Protein AF-A0A0E2Q220-F1 (afdb_monomer)

pLDDT: mean 79.44, std 11.59, r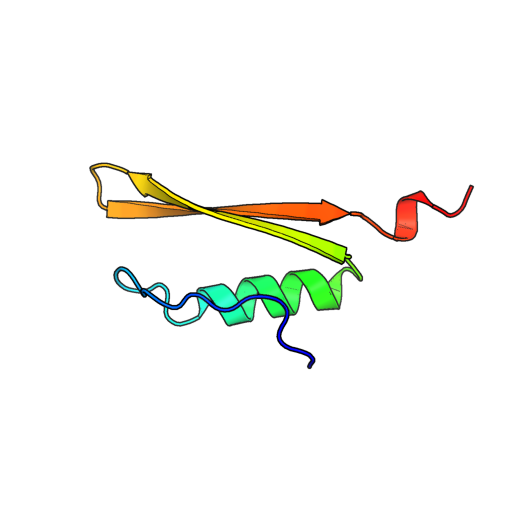ange [46.81, 92.12]

Secondary structure (DSSP, 8-state):
-------SS--TT-TTHHHHHHHHHHHTTEEEEEEEEEE-TT--EEEEEEEEEGGGG--

Organism: NCBI:txid1433289

Structure (mmCIF, N/CA/C/O backbone):
data_AF-A0A0E2Q220-F1
#
_entry.id   AF-A0A0E2Q220-F1
#
loop_
_atom_site.group_PDB
_atom_site.id
_atom_site.type_symbol
_atom_site.label_atom_id
_atom_site.label_alt_id
_atom_site.label_comp_id
_atom_site.label_asym_id
_atom_site.label_entity_id
_atom_site.label_seq_id
_atom_site.pdbx_PDB_ins_code
_atom_site.Cartn_x
_atom_site.Cartn_y
_atom_site.Cartn_z
_atom_site.occupancy
_atom_site.B_iso_or_equiv
_atom_site.auth_seq_id
_atom_site.auth_comp_id
_atom_site.auth_asym_id
_atom_site.auth_atom_id
_atom_site.pdbx_PDB_model_num
ATOM 1 N N . MET A 1 1 ? 7.491 -3.385 12.935 1.00 60.91 1 MET A N 1
ATOM 2 C CA . MET A 1 1 ? 6.767 -3.139 11.676 1.00 60.91 1 MET A CA 1
ATOM 3 C C . MET A 1 1 ? 6.198 -4.458 11.176 1.00 60.91 1 MET A C 1
ATOM 5 O O . MET A 1 1 ? 6.963 -5.392 10.956 1.00 60.91 1 MET A O 1
ATOM 9 N N . GLN A 1 2 ? 4.873 -4.575 11.083 1.00 68.38 2 GLN A N 1
ATOM 10 C CA . GLN A 1 2 ? 4.232 -5.682 10.362 1.00 68.38 2 GLN A CA 1
ATOM 11 C C . GLN A 1 2 ? 4.040 -5.229 8.911 1.00 68.38 2 GLN A C 1
ATOM 13 O O . GLN A 1 2 ? 3.383 -4.219 8.678 1.00 68.38 2 GLN A O 1
ATOM 18 N N . GLN A 1 3 ? 4.631 -5.938 7.947 1.00 69.56 3 GLN A N 1
ATOM 19 C CA . GLN A 1 3 ? 4.498 -5.603 6.527 1.00 69.56 3 GLN A CA 1
ATOM 20 C C . GLN A 1 3 ? 3.061 -5.899 6.062 1.00 69.56 3 GLN A C 1
ATOM 22 O O . GLN A 1 3 ? 2.638 -7.052 6.061 1.00 69.56 3 GLN A O 1
ATOM 27 N N . LYS A 1 4 ? 2.312 -4.852 5.697 1.00 79.00 4 LYS A N 1
ATOM 28 C CA . LYS A 1 4 ? 0.931 -4.899 5.187 1.00 79.00 4 LYS A CA 1
ATOM 29 C C . LYS A 1 4 ? 0.872 -4.952 3.655 1.00 79.00 4 LYS A C 1
ATOM 31 O O . LYS A 1 4 ? -0.021 -5.589 3.111 1.00 79.00 4 LYS A O 1
ATOM 36 N N . VAL A 1 5 ? 1.825 -4.322 2.963 1.00 81.00 5 VAL A N 1
ATOM 37 C CA . VAL A 1 5 ? 1.939 -4.315 1.489 1.00 81.00 5 VAL A CA 1
ATOM 38 C C . VAL A 1 5 ? 3.254 -4.932 1.048 1.00 81.00 5 VAL A C 1
ATOM 40 O O . VAL A 1 5 ? 4.293 -4.653 1.645 1.00 81.00 5 VAL A O 1
ATOM 43 N N . LYS A 1 6 ? 3.211 -5.713 -0.035 1.00 79.69 6 LYS A N 1
ATOM 44 C CA . LYS A 1 6 ? 4.393 -6.144 -0.779 1.00 79.69 6 LYS A CA 1
ATOM 45 C C . LYS A 1 6 ? 4.062 -6.286 -2.264 1.00 79.69 6 LYS A C 1
ATOM 47 O O . LYS A 1 6 ? 3.166 -7.048 -2.619 1.00 79.69 6 LYS A O 1
ATOM 52 N N . PHE A 1 7 ? 4.799 -5.585 -3.121 1.00 76.50 7 PHE A N 1
ATOM 53 C CA . PHE A 1 7 ? 4.719 -5.775 -4.570 1.00 76.50 7 PHE A CA 1
ATOM 54 C C . PHE A 1 7 ? 5.670 -6.901 -4.999 1.00 76.50 7 PHE A C 1
ATOM 56 O O . PHE A 1 7 ? 6.818 -6.949 -4.555 1.00 76.50 7 PHE A O 1
ATOM 63 N N . PHE A 1 8 ? 5.181 -7.831 -5.823 1.00 67.81 8 PHE A N 1
ATOM 64 C CA . PHE A 1 8 ? 5.952 -8.995 -6.287 1.00 67.81 8 PHE A CA 1
ATOM 65 C C . PHE A 1 8 ? 6.647 -8.740 -7.627 1.00 67.81 8 PHE A C 1
ATOM 67 O O . PHE A 1 8 ? 7.792 -9.146 -7.802 1.00 67.81 8 PHE A O 1
ATOM 74 N N . ASP A 1 9 ? 5.980 -8.016 -8.525 1.00 69.12 9 ASP A N 1
ATOM 75 C CA . ASP A 1 9 ? 6.554 -7.506 -9.765 1.00 69.12 9 ASP A CA 1
ATOM 76 C C . ASP A 1 9 ? 6.852 -6.021 -9.583 1.00 69.12 9 ASP A C 1
ATOM 78 O O . ASP A 1 9 ? 5.946 -5.186 -9.504 1.00 69.12 9 ASP A O 1
ATOM 82 N N . LYS A 1 10 ? 8.142 -5.706 -9.465 1.00 60.94 10 LYS A N 1
ATOM 83 C CA . LYS A 1 10 ? 8.630 -4.330 -9.454 1.00 60.94 10 LYS A CA 1
ATOM 84 C C . LYS A 1 10 ? 8.773 -3.883 -10.899 1.00 60.94 10 LYS A C 1
ATOM 86 O O . LYS A 1 10 ? 9.628 -4.370 -11.635 1.00 60.94 10 LYS A O 1
ATOM 91 N N . LEU A 1 11 ? 7.913 -2.969 -11.308 1.00 61.78 11 LEU A N 1
ATOM 92 C CA . LEU A 1 11 ? 8.109 -2.213 -12.531 1.00 61.78 11 LEU A CA 1
ATOM 93 C C . LEU A 1 11 ? 8.956 -0.985 -12.156 1.00 61.78 11 LEU A C 1
ATOM 95 O O . LEU A 1 11 ? 8.635 -0.353 -11.167 1.00 61.78 11 LEU A O 1
ATOM 99 N N . CYS A 1 12 ? 10.059 -0.739 -12.874 1.00 59.22 12 CYS A N 1
ATOM 100 C CA . CYS A 1 12 ? 11.071 0.333 -12.709 1.00 59.22 12 CYS A CA 1
ATOM 101 C C . CYS A 1 12 ? 10.906 1.338 -11.534 1.00 59.22 12 CYS A C 1
ATOM 103 O O . CYS A 1 12 ? 9.892 2.022 -11.442 1.00 59.22 12 CYS A O 1
ATOM 105 N N . ASP A 1 13 ? 11.952 1.507 -10.710 1.00 65.31 13 ASP A N 1
ATOM 106 C CA . ASP A 1 13 ? 12.064 2.505 -9.618 1.00 65.31 13 ASP A CA 1
ATOM 107 C C . ASP A 1 13 ? 10.931 2.495 -8.565 1.00 65.31 13 ASP A C 1
ATOM 109 O O . ASP A 1 13 ? 10.738 3.458 -7.829 1.00 65.31 13 ASP A O 1
ATOM 113 N N . THR A 1 14 ? 10.205 1.385 -8.407 1.00 68.94 14 THR A N 1
ATOM 114 C CA . THR A 1 14 ? 9.249 1.189 -7.299 1.00 68.94 14 THR A CA 1
ATOM 115 C C . THR A 1 14 ? 9.876 0.462 -6.105 1.00 68.94 14 THR A C 1
ATOM 117 O O . THR A 1 14 ? 9.181 -0.255 -5.384 1.00 68.94 14 THR A O 1
ATOM 120 N N . ASP A 1 15 ? 11.195 0.561 -5.917 1.00 73.81 15 ASP A N 1
ATOM 121 C CA . ASP A 1 15 ? 11.917 -0.256 -4.936 1.00 73.81 15 ASP A CA 1
ATOM 122 C C . ASP A 1 15 ? 11.530 0.029 -3.482 1.00 73.81 15 ASP A C 1
ATOM 124 O O . ASP A 1 15 ? 11.595 -0.897 -2.673 1.00 73.81 15 ASP A O 1
ATOM 128 N N . THR A 1 16 ? 11.092 1.260 -3.193 1.00 84.25 16 THR A N 1
ATOM 129 C CA . THR A 1 16 ? 10.703 1.748 -1.857 1.00 84.25 16 THR A CA 1
ATOM 130 C C . THR A 1 16 ? 9.194 1.902 -1.674 1.00 84.25 16 THR A C 1
ATOM 132 O O . THR A 1 16 ? 8.737 2.224 -0.580 1.00 84.25 16 THR A O 1
ATOM 135 N N . LEU A 1 17 ? 8.397 1.682 -2.723 1.00 84.44 17 LEU A N 1
ATOM 136 C CA . LEU A 1 17 ? 6.974 2.025 -2.719 1.00 84.44 17 LEU A CA 1
ATOM 137 C C . LEU A 1 17 ? 6.183 1.212 -1.684 1.00 84.44 17 LEU A C 1
ATOM 139 O O . LEU A 1 17 ? 5.255 1.724 -1.057 1.00 84.44 17 LEU A O 1
ATOM 143 N N . ASP A 1 18 ? 6.541 -0.057 -1.478 1.00 86.50 18 ASP A N 1
ATOM 144 C CA . ASP A 1 18 ? 5.945 -0.853 -0.410 1.00 86.50 18 ASP A CA 1
ATOM 145 C C . ASP A 1 18 ? 6.318 -0.306 0.970 1.00 86.50 18 ASP A C 1
ATOM 147 O O . ASP A 1 18 ? 5.442 -0.202 1.827 1.00 86.50 18 ASP A O 1
ATOM 151 N N . GLU A 1 19 ? 7.569 0.094 1.194 1.00 88.62 19 GLU A N 1
ATOM 152 C CA . GLU A 1 19 ? 8.008 0.676 2.466 1.00 88.62 19 GLU A CA 1
ATOM 153 C C . GLU A 1 19 ? 7.268 1.985 2.771 1.00 88.62 19 GLU A C 1
ATOM 155 O O . GLU A 1 19 ? 6.764 2.160 3.882 1.00 88.62 19 GLU A O 1
ATOM 160 N N . GLU A 1 20 ? 7.115 2.860 1.774 1.00 89.19 20 GLU A N 1
ATOM 161 C CA . GLU A 1 20 ? 6.396 4.132 1.899 1.00 89.19 20 GLU A CA 1
ATOM 162 C C . GLU A 1 20 ? 4.915 3.927 2.245 1.00 89.19 20 GLU A C 1
ATOM 164 O O . GLU A 1 20 ? 4.399 4.560 3.174 1.00 89.19 20 GLU A O 1
ATOM 169 N N . ILE A 1 21 ? 4.226 3.003 1.562 1.00 89.25 21 ILE A N 1
ATOM 170 C CA . ILE A 1 21 ? 2.817 2.701 1.859 1.00 89.25 21 ILE A CA 1
ATOM 171 C C . ILE A 1 21 ? 2.683 2.065 3.247 1.00 89.25 21 ILE A C 1
ATOM 173 O O . ILE A 1 21 ? 1.781 2.428 4.004 1.00 89.25 21 ILE A O 1
ATOM 177 N N . ASN A 1 22 ? 3.574 1.141 3.612 1.00 90.00 22 ASN A N 1
ATOM 178 C CA . ASN A 1 22 ? 3.562 0.508 4.931 1.00 90.00 22 ASN A CA 1
ATOM 179 C C . ASN A 1 22 ? 3.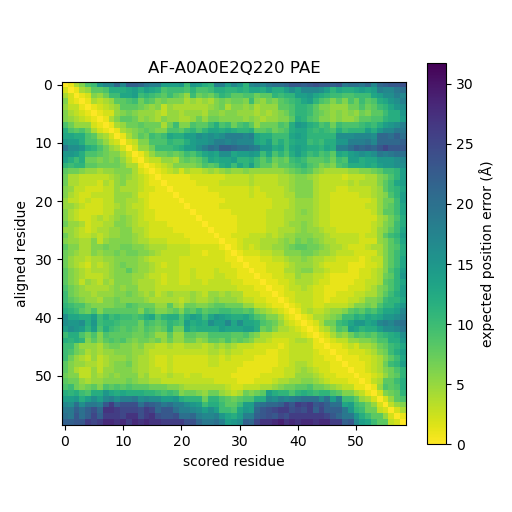763 1.534 6.054 1.00 90.00 22 ASN A C 1
ATOM 181 O O . ASN A 1 22 ? 2.981 1.548 7.008 1.00 90.00 22 ASN A O 1
ATOM 185 N N . ALA A 1 23 ? 4.750 2.424 5.915 1.00 91.44 23 ALA A N 1
ATOM 186 C CA . ALA A 1 23 ? 5.007 3.497 6.868 1.00 91.44 23 ALA A CA 1
ATOM 187 C C . ALA A 1 23 ? 3.806 4.443 6.983 1.00 91.44 23 ALA A C 1
ATOM 189 O O . ALA A 1 23 ? 3.415 4.819 8.085 1.00 91.44 23 ALA A O 1
ATOM 190 N N . TRP A 1 24 ? 3.169 4.791 5.864 1.00 90.81 24 TRP A N 1
ATOM 191 C CA . TRP A 1 24 ? 1.977 5.634 5.874 1.00 90.81 24 TRP A CA 1
ATOM 192 C C . TRP A 1 24 ? 0.779 4.960 6.556 1.00 90.81 24 TRP A C 1
ATOM 194 O O . TRP A 1 24 ? 0.092 5.579 7.365 1.00 90.81 24 TRP A O 1
ATOM 204 N N . ILE A 1 25 ? 0.521 3.682 6.287 1.00 90.25 25 ILE A N 1
ATOM 205 C CA . ILE A 1 25 ? -0.572 2.962 6.947 1.00 90.25 25 ILE A CA 1
ATOM 206 C C . ILE A 1 25 ? -0.322 2.835 8.462 1.00 90.25 25 ILE A C 1
ATOM 208 O O . ILE A 1 25 ? -1.268 2.942 9.242 1.00 90.25 25 ILE A O 1
ATOM 212 N N . GLU A 1 26 ? 0.925 2.612 8.887 1.00 88.94 26 GLU A N 1
ATOM 213 C CA . GLU A 1 26 ? 1.301 2.528 10.306 1.00 88.94 26 GLU A CA 1
ATOM 214 C C . GLU A 1 26 ? 1.199 3.894 11.007 1.00 88.94 26 GLU A C 1
ATOM 216 O O . GLU A 1 26 ? 0.520 4.003 12.026 1.00 88.94 26 GLU A O 1
ATOM 221 N N . ASN A 1 27 ? 1.775 4.951 10.423 1.00 89.75 27 ASN A N 1
ATOM 222 C CA . ASN A 1 27 ? 1.808 6.299 11.008 1.00 89.75 27 ASN A CA 1
ATOM 223 C C . ASN A 1 27 ? 0.422 6.909 11.237 1.00 89.75 27 ASN A C 1
ATOM 225 O O . ASN A 1 27 ? 0.258 7.751 12.116 1.00 89.75 27 ASN A O 1
ATOM 229 N N . TYR A 1 28 ? -0.566 6.514 10.436 1.00 88.25 28 TYR A N 1
ATOM 230 C CA . TYR A 1 28 ? -1.929 7.031 10.530 1.00 88.25 28 TYR A CA 1
ATOM 231 C C . TYR A 1 28 ? -2.924 6.020 11.118 1.00 88.25 28 TYR A C 1
ATOM 233 O O . TYR A 1 28 ? -4.126 6.234 10.998 1.00 88.25 28 TYR A O 1
ATOM 241 N N . ASP A 1 29 ? -2.434 4.917 11.698 1.00 87.75 29 ASP A N 1
ATOM 242 C CA . ASP A 1 29 ? -3.230 3.801 12.229 1.00 87.75 29 ASP A CA 1
ATOM 243 C C . ASP A 1 29 ? -4.395 3.381 11.314 1.00 87.75 29 ASP A C 1
ATOM 245 O O . ASP A 1 29 ? -5.546 3.201 11.716 1.00 87.75 29 ASP A O 1
ATOM 249 N N . LYS A 1 30 ? -4.087 3.227 10.027 1.00 87.94 30 LYS A N 1
ATOM 250 C CA . LYS A 1 30 ? -5.059 2.804 9.021 1.00 87.94 30 LYS A CA 1
ATOM 251 C C . LYS A 1 30 ? -5.129 1.283 8.954 1.00 8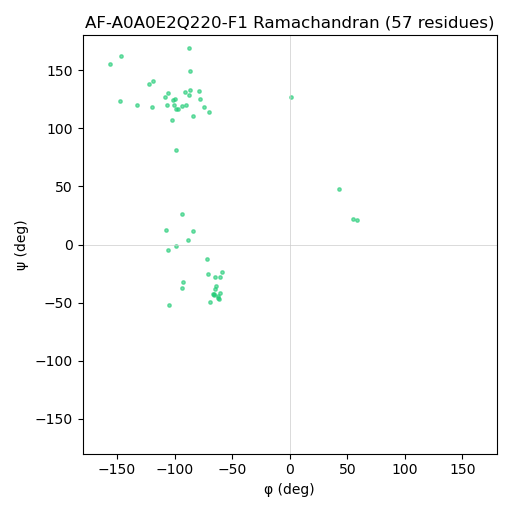7.94 30 LYS A C 1
ATOM 253 O O . LYS A 1 30 ? -4.145 0.557 9.173 1.00 87.94 30 LYS A O 1
ATOM 258 N N . GLU A 1 31 ? -6.303 0.780 8.608 1.00 90.12 31 GLU A N 1
ATOM 259 C CA . GLU A 1 31 ? -6.464 -0.600 8.165 1.00 90.12 31 GLU A CA 1
ATOM 260 C C . GLU A 1 31 ? -6.389 -0.638 6.643 1.00 90.12 31 GLU A C 1
ATOM 262 O O . GLU A 1 31 ? -7.163 0.024 5.957 1.00 90.12 31 GLU A O 1
ATOM 267 N N . LEU A 1 32 ? -5.414 -1.369 6.111 1.00 90.31 32 LEU A N 1
ATOM 268 C CA . LEU A 1 32 ? -5.252 -1.513 4.673 1.00 90.31 32 LEU A CA 1
ATOM 269 C C . LEU A 1 32 ? -6.262 -2.531 4.136 1.00 90.31 32 LEU A C 1
ATOM 271 O O . LEU A 1 32 ? -6.330 -3.641 4.658 1.00 90.31 32 LEU A O 1
ATOM 275 N N . ILE A 1 33 ? -6.966 -2.173 3.061 1.00 91.19 33 ILE A N 1
ATOM 276 C CA . ILE A 1 33 ? -7.925 -3.050 2.380 1.00 91.19 33 ILE A CA 1
ATOM 277 C C . ILE A 1 33 ? -7.355 -3.580 1.068 1.00 91.19 33 ILE A C 1
ATOM 279 O O . ILE A 1 33 ? -7.369 -4.784 0.834 1.00 91.19 33 ILE A O 1
ATOM 283 N N . ASP A 1 34 ? -6.867 -2.685 0.209 1.00 89.06 34 ASP A N 1
ATOM 284 C CA .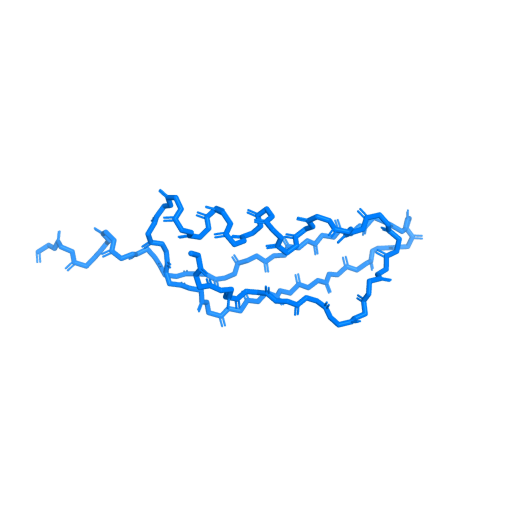 ASP A 1 34 ? -6.381 -3.042 -1.124 1.00 89.06 34 ASP A CA 1
ATOM 285 C C . ASP A 1 34 ? -5.377 -2.003 -1.635 1.00 89.06 34 ASP A C 1
ATOM 287 O O . ASP A 1 34 ? -5.407 -0.835 -1.235 1.00 89.06 34 ASP A O 1
ATOM 291 N N . VAL A 1 35 ? -4.497 -2.420 -2.543 1.00 88.12 35 VAL A N 1
ATOM 292 C CA . VAL A 1 35 ? -3.581 -1.526 -3.256 1.00 88.12 35 VAL A CA 1
ATOM 293 C C . VAL A 1 35 ? -3.633 -1.847 -4.737 1.00 88.12 35 VAL A C 1
ATOM 295 O O . VAL A 1 35 ? -3.293 -2.949 -5.164 1.00 88.12 35 VAL A O 1
ATOM 298 N N . LYS A 1 36 ? -4.010 -0.854 -5.539 1.00 88.31 36 LYS A N 1
ATOM 299 C CA . LYS A 1 36 ? -4.058 -0.973 -6.995 1.00 88.31 36 LYS A CA 1
ATOM 300 C C . LYS A 1 36 ? -2.909 -0.206 -7.608 1.00 88.31 36 LYS A C 1
ATOM 302 O O . LYS A 1 36 ? -2.819 1.006 -7.438 1.00 88.31 36 LYS A O 1
ATOM 307 N N . LEU A 1 37 ? -2.060 -0.914 -8.338 1.00 84.25 37 LEU A N 1
ATOM 308 C CA . LEU A 1 37 ? -0.984 -0.317 -9.111 1.00 84.25 37 LEU A CA 1
ATOM 309 C C . LEU A 1 37 ? -1.398 -0.263 -10.581 1.00 84.25 37 LEU A C 1
ATOM 311 O O . LEU A 1 37 ? -1.742 -1.286 -11.172 1.00 84.25 37 LEU A O 1
ATOM 315 N N . THR A 1 38 ? -1.366 0.927 -11.168 1.00 84.69 38 THR A N 1
ATOM 316 C CA . THR A 1 38 ? -1.618 1.136 -12.597 1.00 84.69 38 THR A CA 1
ATOM 317 C C . THR A 1 38 ? -0.421 1.811 -13.242 1.00 84.69 38 THR A C 1
ATOM 319 O O . THR A 1 38 ? 0.146 2.741 -12.669 1.00 84.69 38 THR A O 1
ATOM 322 N N . VAL A 1 39 ? -0.066 1.352 -14.440 1.00 80.81 39 VAL A N 1
ATOM 323 C CA . VAL A 1 39 ? 0.991 1.931 -15.275 1.00 80.81 39 VAL A CA 1
ATOM 324 C C . VAL A 1 39 ? 0.330 2.633 -16.450 1.00 80.81 39 VAL A C 1
ATOM 326 O O . VAL A 1 39 ? -0.482 2.014 -17.143 1.00 80.81 39 VAL A O 1
ATOM 329 N N . ASP A 1 40 ? 0.657 3.901 -16.675 1.00 82.19 40 ASP A N 1
ATOM 330 C CA . ASP A 1 40 ? 0.222 4.613 -17.879 1.00 82.19 40 ASP A CA 1
ATOM 331 C C . ASP A 1 40 ? 1.21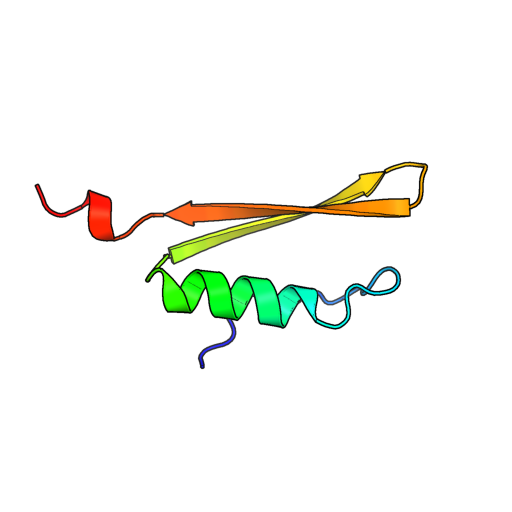1 4.420 -19.050 1.00 82.19 40 ASP A C 1
ATOM 333 O O . ASP A 1 40 ? 2.318 3.906 -18.875 1.00 82.19 40 ASP A O 1
ATOM 337 N N . ARG A 1 41 ? 0.827 4.826 -20.269 1.00 76.69 41 ARG A N 1
ATOM 338 C CA . ARG A 1 41 ? 1.654 4.721 -21.485 1.00 76.69 41 ARG A CA 1
ATOM 339 C C . ARG A 1 41 ? 2.982 5.470 -21.383 1.00 76.69 41 ARG A C 1
ATOM 341 O O . ARG A 1 41 ? 3.909 5.093 -22.091 1.00 76.69 41 ARG A O 1
ATOM 348 N N . ASP A 1 42 ? 3.076 6.474 -20.515 1.00 78.94 42 ASP A N 1
ATOM 349 C CA . ASP A 1 42 ? 4.320 7.205 -20.231 1.00 78.94 42 ASP A CA 1
ATOM 350 C C . ASP A 1 42 ? 5.212 6.511 -19.178 1.00 78.94 42 ASP A C 1
ATOM 352 O O . ASP A 1 42 ? 6.144 7.106 -18.652 1.00 78.94 42 ASP A O 1
ATOM 356 N N . ALA A 1 43 ? 4.915 5.251 -18.827 1.00 70.38 43 ALA A N 1
ATOM 357 C CA . ALA A 1 43 ? 5.575 4.502 -17.752 1.00 70.38 43 ALA A CA 1
ATOM 358 C C . ALA A 1 43 ? 5.472 5.170 -16.365 1.00 70.38 43 ALA A C 1
ATOM 360 O O . ALA A 1 43 ? 6.246 4.861 -15.460 1.00 70.38 43 ALA A O 1
ATOM 361 N N . LEU A 1 44 ? 4.486 6.054 -16.177 1.00 74.56 44 LEU A N 1
ATOM 362 C CA . LEU A 1 44 ? 4.161 6.623 -14.876 1.00 74.56 44 LEU A CA 1
ATOM 363 C C . LEU A 1 44 ? 3.363 5.608 -14.049 1.00 74.56 44 LEU A C 1
ATOM 365 O O . LEU A 1 44 ? 2.308 5.129 -14.479 1.00 74.56 44 LEU A O 1
ATOM 369 N N . TYR A 1 45 ? 3.850 5.316 -12.845 1.00 77.06 45 TYR A N 1
ATOM 370 C CA . TYR A 1 45 ? 3.180 4.440 -11.889 1.00 77.06 45 TYR A CA 1
ATOM 371 C C . TYR A 1 45 ? 2.264 5.244 -10.979 1.00 77.06 45 TYR A C 1
ATOM 373 O O . TYR A 1 45 ? 2.667 6.238 -10.381 1.00 77.06 45 TYR A O 1
ATOM 381 N N . THR A 1 46 ? 1.027 4.785 -10.839 1.00 82.94 46 THR A N 1
ATOM 382 C CA . THR A 1 46 ? 0.090 5.304 -9.843 1.00 82.94 46 THR A CA 1
ATOM 383 C C . THR A 1 46 ? -0.316 4.171 -8.914 1.00 82.94 46 THR A C 1
ATOM 385 O O . THR A 1 46 ? -0.915 3.190 -9.356 1.00 82.94 46 THR A O 1
ATOM 388 N N . ALA A 1 47 ? 0.003 4.310 -7.627 1.00 86.44 47 ALA A N 1
ATOM 389 C CA . ALA A 1 47 ? -0.480 3.424 -6.576 1.00 86.44 47 ALA A CA 1
ATOM 390 C C . ALA A 1 47 ? -1.693 4.052 -5.884 1.00 86.44 47 ALA A C 1
ATOM 392 O O . ALA A 1 47 ? -1.595 5.101 -5.252 1.00 86.44 47 ALA A O 1
ATOM 393 N N . THR A 1 48 ? -2.845 3.397 -5.994 1.00 89.69 48 THR A N 1
ATOM 394 C CA . THR A 1 48 ? -4.068 3.762 -5.276 1.00 89.69 48 THR A CA 1
ATOM 395 C C . THR A 1 48 ? -4.214 2.865 -4.055 1.00 89.69 48 THR A C 1
ATOM 397 O O . THR A 1 48 ? -4.371 1.654 -4.198 1.00 89.69 48 THR A O 1
ATOM 400 N N . VAL A 1 49 ? -4.177 3.455 -2.860 1.00 90.50 49 VAL A N 1
ATOM 401 C CA . VAL A 1 49 ? -4.298 2.739 -1.581 1.00 90.50 49 VAL A CA 1
ATOM 402 C C . VAL A 1 49 ? -5.720 2.890 -1.045 1.00 90.50 49 VAL A C 1
ATOM 404 O O . VAL A 1 49 ? -6.173 4.003 -0.786 1.00 90.50 49 VAL A O 1
ATOM 407 N N . ILE A 1 50 ? -6.422 1.773 -0.865 1.00 91.06 50 ILE A N 1
ATOM 408 C CA . ILE A 1 50 ? -7.760 1.710 -0.268 1.00 91.06 50 ILE A CA 1
ATOM 409 C C . ILE A 1 50 ? -7.601 1.279 1.189 1.00 91.06 50 ILE A C 1
ATOM 411 O O . ILE A 1 50 ? -6.986 0.251 1.480 1.00 91.06 50 ILE A O 1
ATOM 415 N N . TYR A 1 51 ? -8.144 2.067 2.111 1.00 92.12 51 TYR A N 1
ATOM 416 C CA . TYR A 1 51 ? -7.973 1.864 3.546 1.00 92.12 51 TYR A CA 1
ATOM 417 C C . TYR A 1 51 ? -9.217 2.2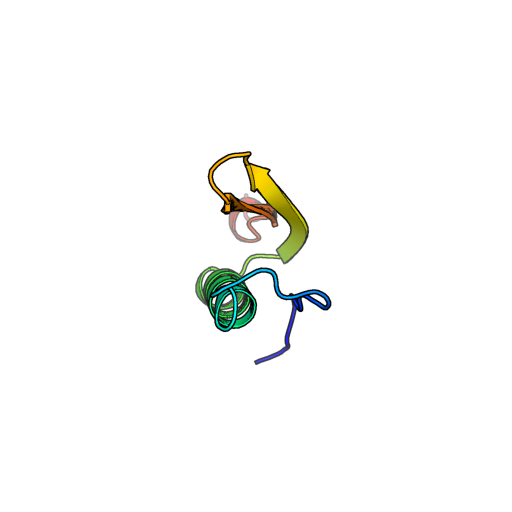93 4.330 1.00 92.12 51 TYR A C 1
ATOM 419 O O . TYR A 1 51 ? -10.042 3.058 3.832 1.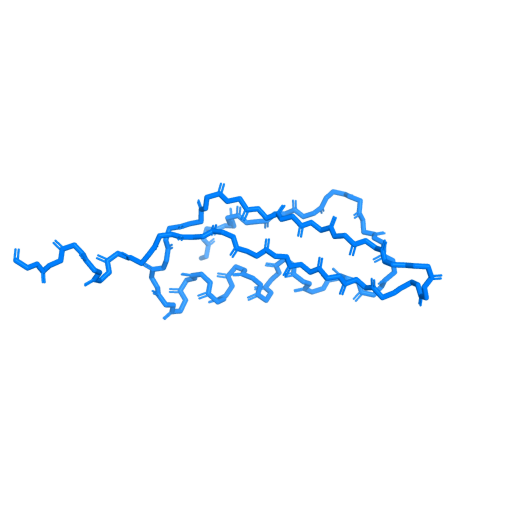00 92.12 51 TYR A O 1
ATOM 427 N N . ILE A 1 52 ? -9.314 1.828 5.574 1.00 89.94 52 ILE A N 1
ATOM 428 C CA . ILE A 1 52 ? -10.281 2.296 6.568 1.00 89.94 52 ILE A CA 1
ATOM 429 C C . ILE A 1 52 ? -9.545 3.166 7.590 1.00 89.94 52 ILE A C 1
ATOM 431 O O . ILE A 1 52 ? -8.502 2.772 8.125 1.00 89.94 52 ILE A O 1
ATOM 435 N N . ASN A 1 53 ? -10.087 4.354 7.865 1.00 86.56 53 ASN A N 1
ATOM 436 C CA . ASN A 1 53 ? -9.690 5.147 9.024 1.00 86.56 53 ASN A CA 1
ATOM 437 C C . ASN A 1 53 ? -10.285 4.512 10.277 1.00 86.56 53 ASN A C 1
ATOM 439 O O . ASN A 1 53 ? -11.503 4.478 10.439 1.00 86.56 53 ASN A O 1
ATOM 443 N N . LYS A 1 54 ? -9.434 4.065 11.198 1.00 78.06 54 LYS A N 1
ATOM 444 C CA . LYS A 1 54 ? -9.915 3.531 12.476 1.00 78.06 54 LYS A CA 1
ATOM 445 C C . LYS A 1 54 ? -10.478 4.620 13.393 1.00 78.06 54 LYS A C 1
ATOM 447 O O . LYS A 1 54 ? -11.353 4.342 14.201 1.00 78.06 54 LYS A O 1
ATOM 452 N N .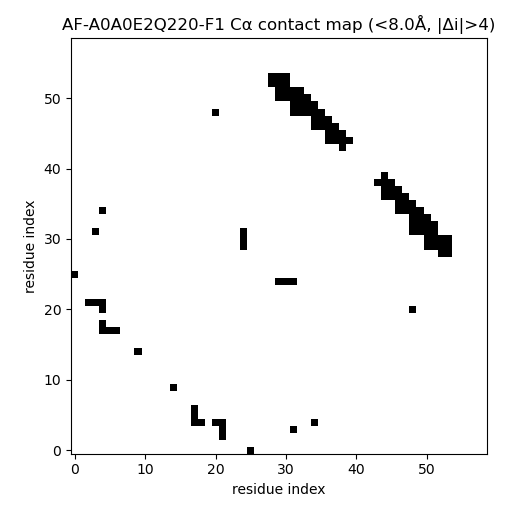 SER A 1 55 ? -10.036 5.867 13.219 1.00 69.56 55 SER A N 1
ATOM 453 C CA . SER A 1 55 ? -10.488 7.025 14.003 1.00 69.56 55 SER A CA 1
ATOM 454 C C . SER A 1 55 ? -11.914 7.494 13.679 1.00 69.56 55 SER A C 1
ATOM 456 O O . SER A 1 55 ? -12.465 8.288 14.429 1.00 69.56 55 SER A O 1
ATOM 458 N N . GLU A 1 56 ? -12.530 7.025 12.588 1.00 59.47 56 GLU A N 1
ATOM 459 C CA . GLU A 1 56 ? -13.920 7.376 12.234 1.00 59.47 56 GLU A CA 1
ATOM 460 C C . GLU A 1 56 ? -14.960 6.432 12.876 1.00 59.47 56 GLU A C 1
ATOM 462 O O . GLU A 1 56 ? -16.155 6.565 12.624 1.00 59.47 56 GLU A O 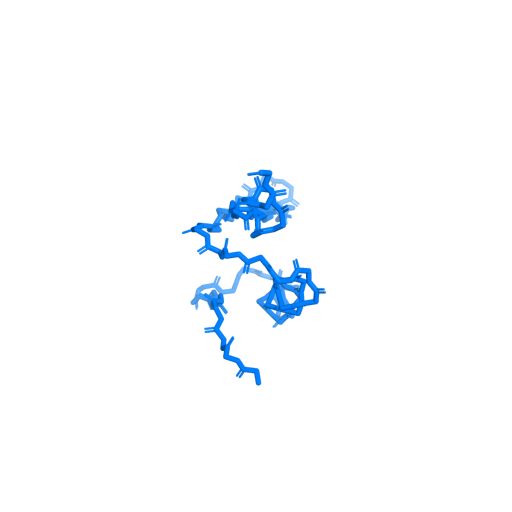1
ATOM 467 N N . GLY A 1 57 ? -14.517 5.490 13.720 1.00 54.72 57 GLY A N 1
ATOM 468 C CA . GLY A 1 57 ? -15.375 4.585 14.496 1.00 54.72 57 GLY A CA 1
ATOM 469 C C . GLY A 1 57 ? -15.611 4.998 15.954 1.00 54.72 57 GLY A C 1
ATOM 470 O O . GLY A 1 57 ? -16.329 4.292 16.657 1.00 54.72 57 GLY A O 1
ATOM 471 N N . GLU A 1 58 ? -15.027 6.108 16.417 1.00 52.91 58 GLU A N 1
ATOM 472 C CA . GLU A 1 58 ? -15.296 6.678 17.744 1.00 52.91 58 GLU A CA 1
ATOM 473 C C . GLU A 1 58 ? -16.305 7.834 17.627 1.00 52.91 58 GLU A C 1
ATOM 475 O O . GLU A 1 58 ? -15.932 9.007 17.586 1.00 52.91 58 GLU A O 1
ATOM 480 N N . LEU A 1 59 ? -17.594 7.492 17.550 1.00 46.81 59 LEU A N 1
ATOM 481 C CA . LEU A 1 59 ? -18.725 8.394 17.811 1.00 46.81 59 LEU A CA 1
ATOM 482 C C . LEU A 1 59 ? -19.667 7.763 18.838 1.00 46.81 59 LEU A C 1
ATOM 484 O O . LEU A 1 59 ? -19.980 6.561 18.686 1.00 46.81 59 LEU A O 1
#

Sequence (59 aa):
MQQKVKFFDKLCDTDTLDEEINAWIENYDKELIDVKLTVDRDALYTATVIYINKSEGEL

Radius of gyration: 13.06 Å; Cα contacts (8 Å, |Δi|>4): 55; chains: 1; bounding box: 31×17×39 Å

Solvent-accessible surface area (backbone atoms only — not comparable to full-atom values): 3943 Å² total; per-residue (Å²): 135,82,85,82,54,78,76,87,78,77,64,85,94,46,88,55,52,38,59,53,52,34,50,51,35,59,78,65,57,38,46,81,75,49,75,47,76,47,73,47,96,85,71,49,77,45,80,49,78,42,65,46,67,58,76,80,70,78,126

Nearest PDB structures (foldseek):
  7z3o-assembly1_SH  TM=4.980E-01  e=2.694E-01  Thermochaetoides thermophila DSM 1495
  6dzs-assembly1_B  TM=5.585E-01  e=1.464E+00  Mycolicibacterium hassiacum DSM 44199
  8xxm-assembly1_SH  TM=5.017E-01  e=1.900E+00  Homo sapiens
  6u5k-assembly1_B  TM=5.425E-01  e=4.429E+00  Pseudomonas aeruginosa PAO1
  6u5b-assembly1_a  TM=6.344E-01  e=6.133E+00  Pseudomonas aeruginosa PAO1

Mean predicted aligned error: 7.19 Å

Foldseek 3Di:
DPQPDDDPDDDPPCPCVSVVVRCVCVVQVKAWDDWDWDADPVRDIDIDTDIDRPVVPPD